Protein AF-A0A842Q459-F1 (afdb_monomer)

Mean predicted aligned error: 11.43 Å

pLDDT: mean 70.46, std 13.49, range [41.34, 84.25]

Sequence (85 aa):
MSEFAFFRFVSYNMLTKEEKEHKNEIIELTEQVLDAKGIECDSRIAKISEEQLKEILEEVRQRRKKKKSNSLESDQNIEEGIFVQ

Structure (mmCIF, N/CA/C/O backbone):
data_AF-A0A842Q459-F1
#
_entry.id   AF-A0A842Q459-F1
#
loop_
_atom_site.group_PDB
_atom_site.id
_atom_site.type_symbol
_atom_site.label_atom_id
_atom_site.label_alt_id
_atom_site.label_comp_id
_atom_site.label_asym_id
_atom_site.label_entity_id
_atom_site.label_seq_id
_atom_site.pdbx_PDB_ins_code
_atom_site.Cartn_x
_atom_site.Cartn_y
_atom_site.Cartn_z
_atom_site.occupancy
_atom_site.B_iso_or_equiv
_atom_site.auth_seq_id
_atom_site.auth_comp_id
_atom_site.auth_asym_id
_atom_site.auth_ato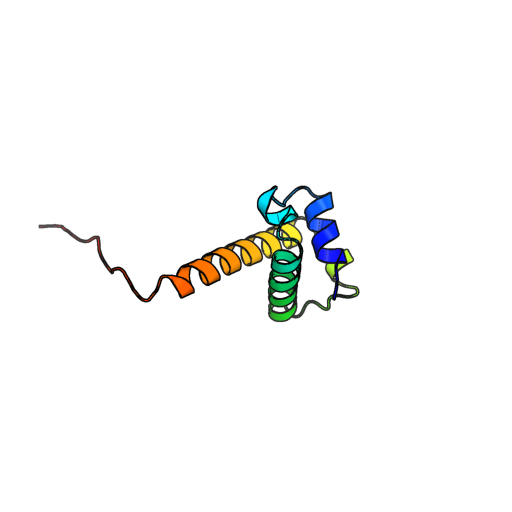m_id
_atom_site.pdbx_PDB_model_num
ATOM 1 N N . MET A 1 1 ? 8.948 -10.263 0.737 1.00 51.00 1 MET A N 1
ATOM 2 C CA . MET A 1 1 ? 8.130 -9.196 1.352 1.00 51.00 1 MET A CA 1
ATOM 3 C C . MET A 1 1 ? 8.654 -7.855 0.868 1.00 51.00 1 MET A C 1
ATOM 5 O O . MET A 1 1 ? 9.796 -7.525 1.167 1.00 51.00 1 MET A O 1
ATOM 9 N N . SER A 1 2 ? 7.876 -7.099 0.093 1.00 57.38 2 SER A N 1
ATOM 10 C CA . SER A 1 2 ? 8.337 -5.817 -0.462 1.00 57.38 2 SER A CA 1
ATOM 11 C C . SER A 1 2 ? 8.049 -4.656 0.493 1.00 57.38 2 SER A C 1
ATOM 13 O O . SER A 1 2 ? 7.063 -3.938 0.337 1.00 57.38 2 SER A O 1
ATOM 15 N N . GLU A 1 3 ? 8.969 -4.389 1.429 1.00 69.75 3 GLU A N 1
ATOM 16 C CA . GLU A 1 3 ? 9.024 -3.114 2.181 1.00 69.75 3 GLU A CA 1
ATOM 17 C C . GLU A 1 3 ? 9.046 -1.888 1.250 1.00 69.75 3 GLU A C 1
ATOM 19 O O . GLU A 1 3 ? 8.685 -0.776 1.636 1.00 69.75 3 GLU A O 1
ATOM 24 N N . PHE A 1 4 ? 9.426 -2.106 -0.007 1.00 74.88 4 PHE A N 1
ATOM 25 C CA . PHE A 1 4 ? 9.457 -1.120 -1.075 1.00 74.88 4 PHE A CA 1
ATOM 26 C C . PHE A 1 4 ? 8.115 -0.409 -1.301 1.00 74.88 4 PHE A C 1
ATOM 28 O O . PHE A 1 4 ? 8.093 0.799 -1.545 1.00 74.88 4 PHE A O 1
ATOM 35 N N . ALA A 1 5 ? 6.991 -1.126 -1.186 1.00 71.06 5 ALA A N 1
ATOM 36 C CA . ALA A 1 5 ? 5.667 -0.526 -1.348 1.00 71.06 5 ALA A CA 1
ATOM 37 C C . ALA A 1 5 ? 5.367 0.464 -0.212 1.00 71.06 5 ALA A C 1
ATOM 39 O O . ALA A 1 5 ? 4.944 1.595 -0.454 1.00 71.06 5 ALA A O 1
ATOM 40 N N . PHE A 1 6 ? 5.694 0.066 1.022 1.00 75.44 6 PHE A N 1
ATOM 41 C CA . PHE A 1 6 ? 5.565 0.913 2.202 1.00 75.44 6 PHE A CA 1
ATOM 42 C C . PHE A 1 6 ? 6.427 2.172 2.094 1.00 75.44 6 PHE A C 1
ATOM 44 O O . PHE A 1 6 ? 5.925 3.279 2.291 1.00 75.44 6 PHE A O 1
ATOM 51 N N . PHE A 1 7 ? 7.699 2.028 1.706 1.00 77.12 7 PHE A N 1
ATOM 52 C CA . PHE A 1 7 ? 8.589 3.174 1.507 1.00 77.12 7 PHE A CA 1
ATOM 53 C C . PHE A 1 7 ? 8.031 4.175 0.504 1.00 77.12 7 PHE A C 1
ATOM 55 O O . PHE A 1 7 ? 8.097 5.375 0.753 1.00 77.12 7 PHE A O 1
ATOM 62 N N . ARG A 1 8 ? 7.410 3.706 -0.582 1.00 77.94 8 ARG A N 1
ATOM 63 C CA . ARG A 1 8 ? 6.772 4.601 -1.543 1.00 77.94 8 ARG A CA 1
ATOM 64 C C . ARG A 1 8 ? 5.647 5.413 -0.917 1.00 77.94 8 ARG A C 1
ATOM 66 O O . ARG A 1 8 ? 5.652 6.633 -1.036 1.00 77.94 8 ARG A O 1
ATOM 73 N N . PHE A 1 9 ? 4.715 4.779 -0.214 1.00 78.62 9 PHE A N 1
ATOM 74 C CA . PHE A 1 9 ? 3.630 5.505 0.451 1.00 78.62 9 PHE A CA 1
ATOM 75 C C . PHE A 1 9 ? 4.147 6.541 1.460 1.00 78.62 9 PHE A C 1
ATOM 77 O O . PHE A 1 9 ? 3.570 7.624 1.594 1.00 78.62 9 PHE A O 1
ATOM 84 N N . VAL A 1 10 ? 5.258 6.229 2.139 1.00 80.31 10 VAL A N 1
ATOM 85 C CA . VAL A 1 10 ? 5.939 7.157 3.050 1.00 80.31 10 VAL A CA 1
ATOM 86 C C . VAL A 1 10 ? 6.573 8.317 2.281 1.00 80.31 10 VAL A C 1
ATOM 88 O O . VAL A 1 10 ? 6.378 9.463 2.682 1.00 80.31 10 VAL A O 1
ATOM 91 N N . SER A 1 11 ? 7.276 8.052 1.175 1.00 76.56 11 SER A N 1
ATOM 92 C CA . SER A 1 11 ? 7.900 9.073 0.319 1.00 76.56 11 SER A CA 1
ATOM 93 C C . SER A 1 11 ? 6.883 10.030 -0.300 1.00 76.56 11 SER A C 1
ATOM 95 O O .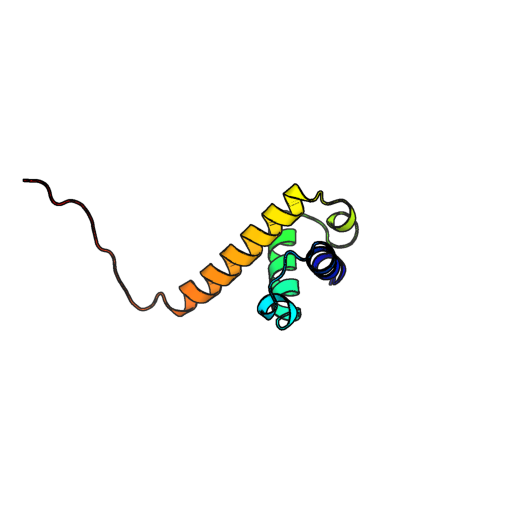 SER A 1 11 ? 7.153 11.222 -0.387 1.00 76.56 11 SER A O 1
ATOM 97 N N . TYR A 1 12 ? 5.699 9.536 -0.670 1.00 76.06 12 TYR A N 1
ATOM 98 C CA . TYR A 1 12 ? 4.590 10.371 -1.145 1.00 76.06 12 TYR A CA 1
ATOM 99 C C . TYR A 1 12 ? 3.788 11.028 -0.005 1.00 76.06 12 TYR A C 1
ATOM 101 O O . TYR A 1 12 ? 2.821 11.740 -0.261 1.00 76.06 12 TYR A O 1
ATOM 109 N N . ASN A 1 13 ? 4.171 10.791 1.256 1.00 74.94 13 ASN A N 1
ATOM 110 C CA . ASN A 1 13 ? 3.511 11.282 2.466 1.00 74.94 13 ASN A CA 1
ATOM 111 C C . ASN A 1 13 ? 1.986 11.044 2.491 1.00 74.94 13 ASN A C 1
ATOM 113 O O . ASN A 1 13 ? 1.231 11.842 3.043 1.00 74.94 13 ASN A O 1
ATOM 117 N N . MET A 1 14 ? 1.535 9.937 1.893 1.00 75.44 14 MET A N 1
ATOM 118 C CA . MET A 1 14 ? 0.111 9.595 1.795 1.00 75.44 14 MET A CA 1
ATOM 119 C C . MET A 1 14 ? -0.413 8.826 3.022 1.00 75.44 14 MET A C 1
ATOM 121 O O . MET A 1 14 ? -1.625 8.686 3.192 1.00 75.44 14 MET A O 1
ATOM 125 N N . LEU A 1 15 ? 0.498 8.346 3.876 1.00 78.31 15 LEU A N 1
ATOM 126 C CA . LEU A 1 15 ? 0.198 7.651 5.130 1.00 78.31 15 LEU A CA 1
ATOM 127 C C . LEU A 1 15 ? 0.021 8.636 6.289 1.00 78.31 15 LEU A C 1
ATOM 129 O O . LEU A 1 15 ? 0.848 9.534 6.487 1.00 78.31 15 LEU A O 1
ATOM 133 N N . THR A 1 16 ? -1.007 8.421 7.107 1.00 80.62 16 THR A N 1
ATOM 134 C CA . THR A 1 16 ? -1.184 9.131 8.380 1.00 80.62 16 THR A CA 1
ATOM 135 C C . THR A 1 16 ? -0.178 8.649 9.433 1.00 80.62 16 THR A C 1
ATOM 137 O O . THR A 1 16 ? 0.498 7.635 9.259 1.00 80.62 16 THR A O 1
ATOM 140 N N . LYS A 1 17 ? -0.045 9.382 10.550 1.00 79.69 17 LYS A N 1
ATOM 141 C CA . LYS A 1 17 ? 0.869 9.002 11.646 1.00 79.69 17 LYS A CA 1
ATOM 142 C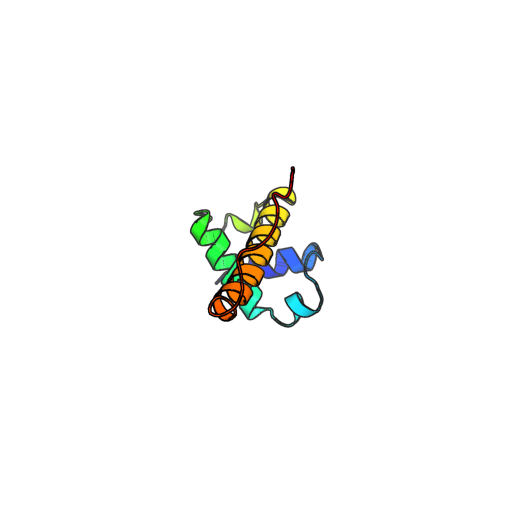 C . LYS A 1 17 ? 0.562 7.607 12.200 1.00 79.69 17 LYS A C 1
ATOM 144 O O . LYS A 1 17 ? 1.483 6.816 12.347 1.00 79.69 17 LYS A O 1
ATOM 149 N N . GLU A 1 18 ? -0.717 7.289 12.389 1.00 78.38 18 GLU A N 1
ATOM 150 C CA . GLU A 1 18 ? -1.151 5.955 12.821 1.00 78.38 18 GLU A CA 1
ATOM 151 C C . GLU A 1 18 ? -0.756 4.877 11.804 1.00 78.38 18 GLU A C 1
ATOM 153 O O . GLU A 1 18 ? -0.258 3.822 12.176 1.00 78.38 18 GLU A O 1
ATOM 158 N N . GLU A 1 19 ? -0.929 5.131 10.504 1.00 75.81 19 GLU A N 1
ATOM 159 C CA . GLU A 1 19 ? -0.538 4.175 9.459 1.00 75.81 19 GLU A CA 1
ATOM 160 C C . GLU A 1 19 ? 0.993 3.978 9.405 1.00 75.81 19 GLU A C 1
ATOM 162 O O . GLU A 1 19 ? 1.465 2.884 9.100 1.00 75.81 19 GLU A O 1
ATOM 167 N N . LYS A 1 20 ? 1.781 5.008 9.749 1.00 78.56 20 LYS A N 1
ATOM 168 C CA . LYS A 1 20 ? 3.246 4.900 9.876 1.00 78.56 20 LYS A CA 1
ATOM 169 C C . LYS A 1 20 ? 3.670 4.096 11.110 1.00 78.56 20 LYS A C 1
ATOM 171 O O . LYS A 1 20 ? 4.644 3.353 11.018 1.00 78.56 20 LYS A O 1
ATOM 176 N N . GLU A 1 21 ? 2.958 4.221 12.230 1.00 82.81 21 GLU A N 1
ATOM 177 C CA . GLU A 1 21 ? 3.196 3.403 13.431 1.00 82.81 21 GLU A CA 1
ATOM 178 C C . GLU A 1 21 ? 2.811 1.936 13.202 1.00 82.81 21 GLU A C 1
ATOM 180 O O . GLU A 1 21 ? 3.551 1.027 13.577 1.00 82.81 21 GLU A O 1
ATOM 185 N N . HIS A 1 22 ? 1.716 1.683 12.483 1.00 82.06 22 HIS A N 1
ATOM 186 C CA . HIS A 1 22 ? 1.274 0.341 12.103 1.00 82.06 22 HIS A CA 1
ATOM 187 C C . HIS A 1 22 ? 1.925 -0.159 10.800 1.00 82.06 22 HIS A C 1
ATOM 189 O O . HIS A 1 22 ? 1.254 -0.732 9.940 1.00 82.06 22 HIS A O 1
ATOM 195 N N . LYS A 1 23 ? 3.250 0.014 10.658 1.00 83.50 23 LYS A N 1
ATOM 196 C CA . LYS A 1 23 ? 4.018 -0.372 9.455 1.00 83.50 23 LYS A CA 1
ATOM 197 C C . LYS A 1 23 ? 3.709 -1.797 8.981 1.00 83.50 23 LYS A C 1
ATOM 199 O O . LYS A 1 23 ? 3.446 -1.996 7.798 1.00 83.50 23 LYS A O 1
ATOM 204 N N . ASN A 1 24 ? 3.730 -2.774 9.888 1.00 82.50 24 ASN A N 1
ATOM 205 C CA . ASN A 1 24 ? 3.513 -4.181 9.534 1.00 82.50 24 ASN A CA 1
ATOM 206 C C . ASN A 1 24 ? 2.104 -4.425 8.977 1.00 82.50 24 ASN A C 1
ATOM 208 O O . ASN A 1 24 ? 1.970 -5.063 7.939 1.00 82.50 24 ASN A O 1
ATOM 212 N N . GLU A 1 25 ? 1.075 -3.833 9.593 1.00 82.94 25 GLU A N 1
ATOM 213 C CA . GLU A 1 25 ? -0.313 -3.950 9.125 1.00 82.94 25 GLU A CA 1
ATOM 214 C C . GLU A 1 25 ? -0.473 -3.366 7.716 1.00 82.94 25 GLU A C 1
ATOM 216 O O . GLU A 1 25 ? -1.119 -3.967 6.859 1.00 82.94 25 GLU A O 1
ATOM 221 N N . ILE A 1 26 ? 0.154 -2.217 7.444 1.00 82.44 26 ILE A N 1
ATOM 222 C CA . ILE A 1 26 ? 0.125 -1.609 6.111 1.00 82.44 26 ILE A CA 1
ATOM 223 C C . ILE A 1 26 ? 0.847 -2.485 5.088 1.00 82.44 26 ILE A C 1
ATOM 225 O O . ILE A 1 26 ? 0.341 -2.633 3.976 1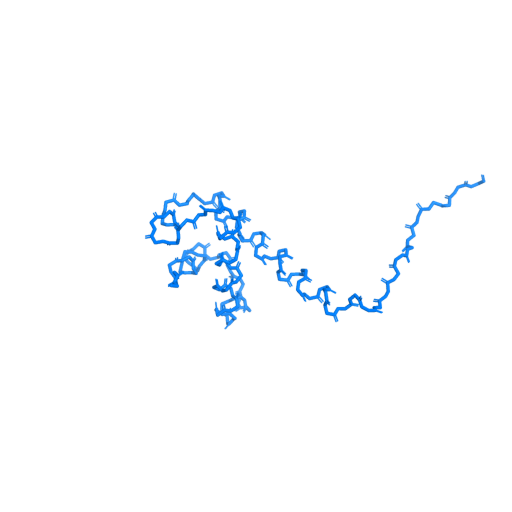.00 82.44 26 ILE A O 1
ATOM 229 N N . ILE A 1 27 ? 1.991 -3.078 5.437 1.00 82.31 27 ILE A N 1
ATOM 230 C CA . ILE A 1 27 ? 2.718 -3.987 4.540 1.00 82.31 27 ILE A CA 1
ATOM 231 C C . ILE A 1 27 ? 1.845 -5.195 4.189 1.00 82.31 27 ILE A C 1
ATOM 233 O O . ILE A 1 27 ? 1.666 -5.473 3.006 1.00 82.31 27 ILE A O 1
ATOM 237 N N . GLU A 1 28 ? 1.238 -5.850 5.180 1.00 84.25 28 GLU A N 1
ATOM 238 C CA . GLU A 1 28 ? 0.366 -7.010 4.958 1.00 84.25 28 GLU A CA 1
ATOM 239 C C . GLU A 1 28 ? -0.872 -6.666 4.122 1.00 84.25 28 GLU A C 1
ATOM 241 O O . GLU A 1 28 ? -1.241 -7.406 3.210 1.00 84.25 28 GLU A O 1
ATOM 246 N N . LEU A 1 29 ? -1.534 -5.539 4.409 1.00 82.94 29 LEU A N 1
ATOM 247 C CA . LEU A 1 29 ? -2.707 -5.108 3.645 1.00 82.94 29 LEU A CA 1
ATOM 248 C C . LEU A 1 29 ? -2.340 -4.753 2.206 1.00 82.94 29 LEU A C 1
ATOM 250 O O . LEU A 1 29 ? -3.081 -5.086 1.282 1.00 82.94 29 LEU A O 1
ATOM 254 N N . THR A 1 30 ? -1.201 -4.091 2.016 1.00 79.88 30 THR A N 1
ATOM 255 C CA . THR A 1 30 ? -0.699 -3.744 0.687 1.00 79.88 30 THR A CA 1
ATOM 256 C C . THR A 1 30 ? -0.355 -5.004 -0.096 1.00 79.88 30 THR A C 1
ATOM 258 O O . THR A 1 30 ? -0.737 -5.105 -1.255 1.00 79.88 30 THR A O 1
ATOM 261 N N . GLU A 1 31 ? 0.303 -5.983 0.525 1.00 81.00 31 GLU A N 1
ATOM 262 C CA . GLU A 1 31 ? 0.626 -7.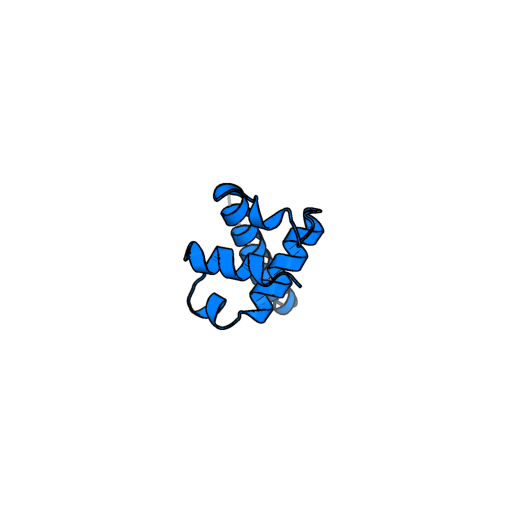263 -0.110 1.00 81.00 31 GLU A CA 1
ATOM 263 C C . GLU A 1 31 ? -0.643 -7.981 -0.575 1.00 81.00 31 GLU A C 1
ATOM 265 O O . GLU A 1 31 ? -0.738 -8.352 -1.739 1.00 81.00 31 GLU A O 1
ATOM 270 N N . GLN A 1 32 ? -1.673 -8.052 0.272 1.00 81.94 32 GLN A N 1
ATOM 271 C CA . GLN A 1 32 ? -2.966 -8.620 -0.119 1.00 81.94 32 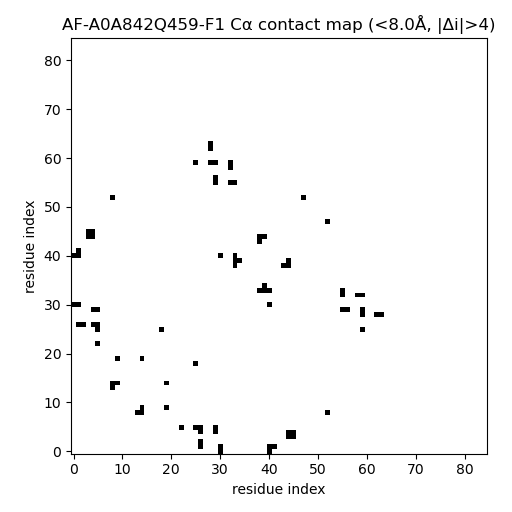GLN A CA 1
ATOM 272 C C . GLN A 1 32 ? -3.621 -7.860 -1.278 1.00 81.94 32 GLN A C 1
ATOM 274 O O . GLN A 1 32 ? -4.366 -8.444 -2.066 1.00 81.94 32 GLN A O 1
ATOM 279 N N . VAL A 1 33 ? -3.478 -6.532 -1.336 1.00 82.44 33 VAL A N 1
ATOM 280 C CA . VAL A 1 33 ? -4.053 -5.720 -2.424 1.00 82.44 33 VAL A CA 1
ATOM 281 C C . VAL A 1 33 ? -3.305 -5.981 -3.727 1.00 82.44 33 VAL A C 1
ATOM 283 O O . VAL A 1 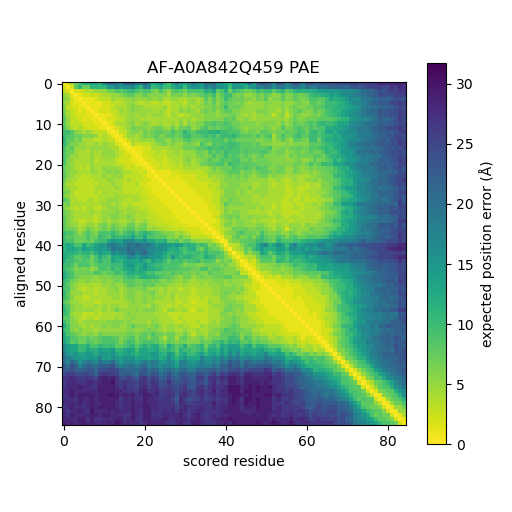33 ? -3.927 -6.181 -4.767 1.00 82.44 33 VAL A O 1
ATOM 286 N N . LEU A 1 34 ? -1.978 -6.036 -3.667 1.00 79.06 34 LEU A N 1
ATOM 287 C CA . LEU A 1 34 ? -1.131 -6.322 -4.820 1.00 79.06 34 LEU A CA 1
ATOM 288 C C . LEU A 1 34 ? -1.348 -7.735 -5.350 1.00 79.06 34 LEU A C 1
ATOM 290 O O . LEU A 1 34 ? -1.478 -7.902 -6.560 1.00 79.06 34 LEU A O 1
ATOM 294 N N . ASP A 1 35 ? -1.452 -8.715 -4.455 1.00 80.75 35 ASP A N 1
ATOM 295 C CA . ASP A 1 35 ? -1.751 -10.105 -4.788 1.00 80.75 35 ASP A CA 1
ATOM 296 C C . ASP A 1 35 ? -3.122 -10.225 -5.466 1.00 80.75 35 ASP A C 1
ATOM 298 O O . ASP A 1 35 ? -3.226 -10.754 -6.571 1.00 80.75 35 ASP A O 1
ATOM 302 N N . ALA A 1 36 ? -4.155 -9.588 -4.898 1.00 82.81 36 ALA A N 1
ATOM 303 C CA . ALA A 1 36 ? -5.490 -9.547 -5.498 1.00 82.81 36 ALA A CA 1
ATOM 304 C C . ALA A 1 36 ? -5.518 -8.863 -6.878 1.00 82.81 36 ALA A C 1
ATOM 306 O O . ALA A 1 36 ? -6.329 -9.229 -7.728 1.00 82.81 36 ALA A O 1
ATOM 307 N N . LYS A 1 37 ? -4.632 -7.887 -7.120 1.00 77.19 37 LYS A N 1
ATOM 308 C CA . LYS A 1 37 ? -4.453 -7.251 -8.435 1.00 77.19 37 LYS A CA 1
ATOM 309 C C . LYS A 1 37 ? -3.535 -8.035 -9.382 1.00 77.19 37 LYS A C 1
ATOM 311 O O . LYS A 1 37 ? -3.393 -7.636 -10.537 1.00 77.19 37 LYS A O 1
ATOM 316 N N . GLY A 1 38 ? -2.891 -9.113 -8.930 1.00 75.62 38 GLY A N 1
ATOM 317 C CA . GLY A 1 38 ? -1.908 -9.867 -9.715 1.00 75.62 38 GLY A CA 1
ATOM 318 C C . GLY A 1 38 ? -0.622 -9.080 -10.009 1.00 75.62 38 GLY A C 1
ATOM 319 O O . GLY A 1 38 ? 0.018 -9.276 -11.048 1.00 75.62 38 GLY A O 1
ATOM 320 N N . ILE A 1 39 ? -0.253 -8.140 -9.134 1.00 74.12 39 ILE A N 1
ATOM 321 C CA . ILE A 1 39 ? 0.944 -7.307 -9.272 1.00 74.12 39 ILE A CA 1
ATOM 322 C C . ILE A 1 39 ? 2.090 -7.940 -8.480 1.00 74.12 39 ILE A C 1
ATOM 324 O O . ILE A 1 39 ? 2.120 -7.893 -7.256 1.00 74.12 39 ILE 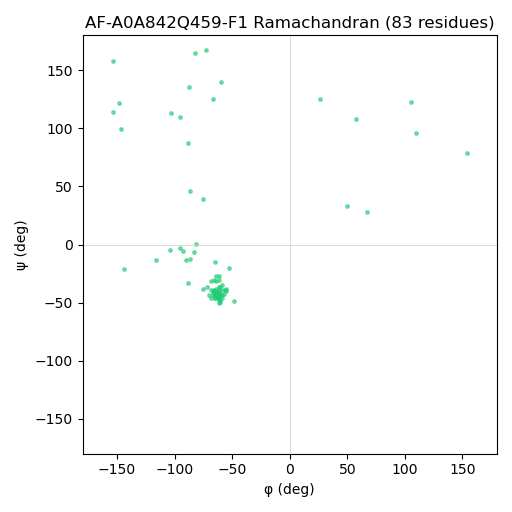A O 1
ATOM 328 N N . GLU A 1 40 ? 3.080 -8.476 -9.193 1.00 68.75 40 GLU A N 1
ATOM 329 C CA . GLU A 1 40 ? 4.272 -9.071 -8.582 1.00 68.75 40 GLU A CA 1
ATOM 330 C C . GLU A 1 40 ? 5.150 -8.023 -7.864 1.00 68.75 40 GLU A C 1
ATOM 332 O O . GLU A 1 40 ? 5.588 -7.019 -8.448 1.00 68.75 40 GLU A O 1
ATOM 337 N N . CYS A 1 41 ? 5.419 -8.292 -6.583 1.00 64.88 41 CYS A N 1
ATOM 338 C CA . CYS A 1 41 ? 6.013 -7.379 -5.604 1.00 64.88 41 CYS A CA 1
ATOM 339 C C . CYS A 1 41 ? 7.434 -6.876 -5.920 1.00 64.88 41 CYS A C 1
ATOM 341 O O . CYS A 1 41 ? 7.782 -5.779 -5.480 1.00 64.88 41 CYS A O 1
ATOM 343 N N . ASP A 1 42 ? 8.256 -7.621 -6.662 1.00 58.59 42 ASP A N 1
ATOM 344 C CA . ASP A 1 42 ? 9.698 -7.334 -6.780 1.00 58.59 42 ASP A CA 1
ATOM 345 C C . ASP A 1 42 ? 10.090 -6.395 -7.934 1.00 58.59 42 ASP A C 1
ATOM 347 O O . ASP A 1 42 ? 11.208 -5.889 -7.977 1.00 58.59 42 ASP A O 1
ATOM 351 N N . SER A 1 43 ? 9.206 -6.112 -8.897 1.00 58.59 43 SER A N 1
ATOM 352 C CA . SER A 1 43 ? 9.577 -5.262 -10.052 1.00 58.59 43 SER A CA 1
ATOM 353 C C . SER A 1 43 ? 8.477 -4.348 -10.570 1.00 58.59 43 SER A C 1
ATOM 355 O O . SER A 1 43 ? 8.772 -3.341 -11.221 1.00 58.59 43 SER A O 1
ATOM 357 N N . ARG A 1 44 ? 7.208 -4.654 -10.285 1.00 64.56 44 ARG A N 1
ATOM 358 C CA . ARG A 1 44 ? 6.090 -3.847 -10.785 1.00 64.56 44 ARG A CA 1
ATOM 359 C C . ARG A 1 44 ? 5.752 -2.700 -9.844 1.00 64.56 44 ARG A C 1
ATOM 361 O O . ARG A 1 44 ? 5.462 -1.618 -10.338 1.00 64.56 44 ARG A O 1
ATOM 368 N N . ILE A 1 45 ? 5.920 -2.876 -8.528 1.00 66.44 45 ILE A N 1
ATOM 369 C CA . ILE A 1 45 ? 5.625 -1.829 -7.535 1.00 66.44 45 ILE A CA 1
ATOM 370 C C . ILE A 1 45 ? 6.434 -0.545 -7.754 1.00 66.44 45 ILE A C 1
ATOM 372 O O . ILE A 1 45 ? 5.909 0.561 -7.644 1.00 66.44 45 ILE A O 1
ATOM 376 N N . ALA A 1 46 ? 7.708 -0.681 -8.132 1.00 66.12 46 ALA A N 1
ATOM 377 C CA . ALA A 1 46 ? 8.580 0.456 -8.404 1.00 66.12 46 ALA A CA 1
ATOM 378 C C . ALA A 1 46 ? 8.097 1.282 -9.612 1.00 66.12 46 ALA A C 1
ATOM 380 O O . ALA A 1 46 ? 8.339 2.489 -9.664 1.00 66.12 46 ALA A O 1
ATOM 381 N N . LYS A 1 47 ? 7.382 0.641 -10.547 1.00 72.44 47 LYS A N 1
ATOM 382 C CA . LYS A 1 47 ? 6.855 1.228 -11.787 1.00 72.44 47 LYS A CA 1
ATOM 383 C C . LYS A 1 47 ? 5.405 1.708 -11.684 1.00 72.44 47 LYS A C 1
ATOM 385 O O . LYS A 1 47 ? 4.899 2.258 -12.654 1.00 72.44 47 LYS A O 1
ATOM 390 N N . ILE A 1 48 ? 4.740 1.516 -10.544 1.00 77.19 48 ILE A N 1
ATOM 391 C CA . ILE A 1 48 ? 3.367 1.990 -10.322 1.00 77.19 48 ILE A CA 1
ATOM 392 C C . ILE A 1 48 ? 3.333 3.519 -10.472 1.00 77.19 48 ILE A C 1
ATOM 394 O O . ILE A 1 48 ? 4.256 4.203 -10.041 1.00 77.19 48 ILE A O 1
ATOM 398 N N . SER A 1 49 ? 2.307 4.095 -11.086 1.00 81.25 49 SER A N 1
ATOM 399 C CA . SER A 1 49 ? 2.160 5.562 -11.159 1.00 81.25 49 SER A CA 1
ATOM 400 C C . SER A 1 49 ? 1.536 6.124 -9.878 1.00 81.25 49 SER A C 1
ATOM 402 O O . SER A 1 49 ? 0.971 5.376 -9.084 1.00 81.25 49 SER A O 1
ATOM 404 N N . GLU A 1 50 ? 1.608 7.436 -9.649 1.00 80.00 50 GLU A N 1
ATOM 405 C CA . GLU A 1 50 ? 0.988 8.065 -8.466 1.00 80.00 50 GLU A CA 1
ATOM 406 C C . GLU A 1 50 ? -0.517 7.754 -8.356 1.00 80.00 50 GLU A C 1
ATOM 408 O O . GLU A 1 50 ? -1.015 7.460 -7.271 1.00 80.00 50 GLU A O 1
ATOM 413 N N . GLU A 1 51 ? -1.229 7.749 -9.484 1.00 81.50 51 GLU A N 1
ATOM 414 C CA . GLU A 1 51 ? -2.664 7.444 -9.554 1.00 81.50 51 GLU A CA 1
ATOM 415 C C . GLU A 1 51 ? -2.974 6.026 -9.065 1.00 81.50 51 GLU A C 1
ATOM 417 O O . GLU A 1 51 ? -3.833 5.823 -8.210 1.00 81.50 51 GLU A O 1
ATOM 422 N N . GLN A 1 52 ? -2.205 5.042 -9.531 1.00 78.88 52 GLN A N 1
ATOM 423 C CA . GLN A 1 52 ? -2.345 3.662 -9.077 1.00 78.88 52 GLN A CA 1
ATOM 424 C C . GLN A 1 52 ? -1.919 3.488 -7.617 1.00 78.88 52 GLN A C 1
ATOM 426 O O . GLN A 1 52 ? -2.485 2.667 -6.899 1.00 78.88 52 GLN A O 1
ATOM 431 N N . LEU A 1 53 ? -0.947 4.277 -7.152 1.00 79.06 53 LEU A N 1
ATOM 432 C CA . LEU A 1 53 ? -0.542 4.282 -5.751 1.00 79.06 53 LEU A CA 1
ATOM 433 C C . LEU A 1 53 ? -1.685 4.781 -4.852 1.00 79.06 53 LEU A C 1
ATOM 435 O O . LEU A 1 53 ? -1.928 4.176 -3.810 1.00 79.06 53 LEU A O 1
ATOM 439 N N . LYS A 1 54 ? -2.419 5.823 -5.276 1.00 83.00 54 LYS A N 1
ATOM 440 C CA . LYS A 1 54 ? -3.642 6.289 -4.597 1.00 83.00 54 LYS A CA 1
ATOM 441 C C . LYS A 1 54 ? -4.728 5.221 -4.583 1.00 83.00 54 LYS A C 1
ATOM 443 O O . LYS A 1 54 ? -5.313 4.993 -3.530 1.00 83.00 54 LYS A O 1
ATOM 448 N N . GLU A 1 55 ? -4.962 4.551 -5.708 1.00 84.25 55 GLU A N 1
ATOM 449 C CA . GLU A 1 55 ? -5.965 3.484 -5.809 1.00 84.25 55 GLU A CA 1
ATOM 450 C C . GLU A 1 55 ? -5.653 2.321 -4.852 1.00 84.25 55 GLU A C 1
ATOM 452 O O . GLU A 1 55 ? -6.529 1.839 -4.139 1.00 84.25 55 GLU A O 1
ATOM 457 N N . ILE A 1 56 ? -4.383 1.909 -4.765 1.00 81.94 56 ILE A N 1
ATOM 458 C CA . ILE A 1 56 ? -3.942 0.872 -3.820 1.00 81.94 56 ILE A CA 1
ATOM 459 C C . ILE A 1 56 ? -4.140 1.332 -2.373 1.00 81.94 56 ILE A C 1
ATOM 461 O O . ILE A 1 56 ? -4.618 0.563 -1.545 1.00 81.94 56 ILE A O 1
ATOM 465 N N . LEU A 1 57 ? -3.802 2.581 -2.054 1.00 81.44 57 LEU A N 1
ATOM 466 C CA . LEU A 1 57 ? -3.986 3.138 -0.711 1.00 81.44 57 LEU A CA 1
ATOM 467 C C . LEU A 1 57 ? -5.460 3.216 -0.310 1.00 81.44 57 LEU A C 1
ATOM 469 O O . LEU A 1 57 ? -5.805 2.953 0.843 1.00 81.44 57 LEU A O 1
ATOM 473 N N . GLU A 1 58 ? -6.330 3.566 -1.253 1.00 84.06 58 GLU A N 1
ATOM 474 C CA . GLU A 1 58 ? -7.770 3.563 -1.036 1.00 84.06 58 GLU A CA 1
ATOM 475 C C . GLU A 1 58 ? -8.274 2.147 -0.747 1.00 84.06 58 GLU A C 1
ATOM 477 O O . GLU A 1 58 ? -8.980 1.952 0.241 1.00 84.06 58 GLU A O 1
ATOM 482 N N . GLU A 1 59 ? -7.843 1.142 -1.511 1.00 83.31 59 GLU A N 1
ATOM 483 C CA . GLU A 1 59 ? -8.183 -0.255 -1.227 1.00 83.31 59 GLU A CA 1
ATOM 484 C C . GLU A 1 59 ? -7.628 -0.748 0.113 1.00 83.31 59 GLU A C 1
ATOM 486 O O . GLU A 1 59 ? -8.338 -1.430 0.854 1.00 83.31 59 GLU A O 1
ATOM 491 N N . VAL A 1 60 ? -6.399 -0.371 0.479 1.00 81.38 60 VAL A N 1
ATOM 492 C CA . VAL A 1 60 ? -5.821 -0.673 1.799 1.00 81.38 60 VAL A CA 1
ATOM 493 C C . VAL A 1 60 ? -6.691 -0.073 2.906 1.00 81.38 60 VAL A C 1
ATOM 495 O O . VAL A 1 60 ? -7.020 -0.762 3.874 1.00 81.38 60 VAL A O 1
ATOM 498 N N . ARG A 1 61 ? -7.153 1.175 2.748 1.00 80.12 61 ARG A N 1
ATOM 499 C CA . ARG A 1 61 ? -8.070 1.829 3.697 1.00 80.12 61 ARG A CA 1
ATOM 500 C C . ARG A 1 61 ? -9.440 1.168 3.738 1.00 80.12 61 ARG A C 1
ATOM 502 O O . ARG A 1 61 ? -9.993 0.997 4.826 1.00 80.12 61 ARG A O 1
ATOM 509 N N . GLN A 1 62 ? -9.985 0.772 2.591 1.00 82.00 62 GLN A N 1
ATOM 510 C CA . GLN A 1 62 ? -11.244 0.035 2.525 1.00 82.00 62 GLN A CA 1
ATOM 511 C C . GLN A 1 62 ? -11.128 -1.324 3.215 1.00 82.00 62 GLN A C 1
ATOM 513 O O . GLN A 1 62 ? -11.996 -1.669 4.014 1.00 82.00 62 GLN A O 1
ATOM 518 N N . ARG A 1 63 ? -10.041 -2.071 2.992 1.00 80.25 63 ARG A N 1
ATOM 519 C CA . ARG A 1 63 ? -9.791 -3.342 3.684 1.00 80.25 63 ARG A CA 1
ATOM 520 C C . ARG A 1 63 ? -9.572 -3.151 5.173 1.00 80.25 63 ARG A C 1
ATOM 522 O O . ARG A 1 63 ? -10.116 -3.927 5.949 1.00 80.25 63 ARG A O 1
ATOM 529 N N . ARG A 1 64 ? -8.876 -2.093 5.592 1.00 73.75 64 ARG A N 1
ATOM 530 C CA . ARG A 1 64 ? -8.726 -1.741 7.011 1.00 73.75 64 ARG A CA 1
ATOM 531 C C . ARG A 1 64 ? -10.080 -1.443 7.665 1.00 73.75 64 ARG A C 1
ATOM 533 O O . ARG A 1 64 ? -10.349 -1.941 8.756 1.00 73.75 64 ARG A O 1
ATOM 540 N N . LYS A 1 65 ? -10.966 -0.704 6.982 1.00 72.44 65 LYS A N 1
ATOM 541 C CA . LYS A 1 65 ? -12.350 -0.463 7.433 1.00 72.44 65 LYS A CA 1
ATOM 542 C C . LYS A 1 65 ? -13.183 -1.744 7.465 1.00 72.44 65 LYS A C 1
ATOM 544 O O . LYS A 1 65 ? -13.825 -2.002 8.476 1.00 72.44 65 LYS A O 1
ATOM 549 N N . LYS A 1 66 ? -13.130 -2.573 6.418 1.00 66.81 66 LYS A N 1
ATOM 550 C CA . LYS A 1 66 ? -13.829 -3.868 6.364 1.00 66.81 66 LYS A CA 1
ATOM 551 C C . LYS A 1 66 ? -13.359 -4.827 7.451 1.00 66.81 66 LYS A C 1
ATOM 553 O O . LYS A 1 66 ? -14.183 -5.476 8.071 1.00 66.81 66 LYS A O 1
ATOM 558 N N . LYS A 1 67 ? -12.059 -4.876 7.751 1.00 63.81 67 LYS A N 1
ATOM 559 C CA . LYS A 1 67 ? -11.516 -5.704 8.840 1.00 63.81 67 LYS A CA 1
ATOM 560 C C . LYS A 1 67 ? -12.031 -5.247 10.213 1.00 63.81 67 LYS A C 1
ATOM 562 O O . LYS A 1 67 ? -12.234 -6.075 11.091 1.00 63.81 67 LYS A O 1
ATOM 567 N N . LYS A 1 68 ? -12.297 -3.944 10.377 1.00 59.28 68 LYS A N 1
ATOM 568 C CA . LYS A 1 68 ? -12.945 -3.367 11.568 1.00 59.28 68 LYS A CA 1
ATOM 569 C C . LYS A 1 68 ? -14.461 -3.639 11.603 1.00 59.28 68 LYS A C 1
ATOM 571 O O . LYS A 1 68 ? -14.976 -3.944 12.669 1.00 59.28 68 LYS A O 1
ATOM 576 N N . SER A 1 69 ? -15.139 -3.595 10.450 1.00 50.84 69 SER A N 1
ATOM 577 C CA . SER A 1 69 ? -16.569 -3.933 10.266 1.00 50.84 69 SER A CA 1
ATOM 578 C C . SER A 1 69 ? -16.861 -5.407 10.537 1.00 50.84 69 SER A C 1
ATOM 580 O O . SER A 1 69 ? -17.739 -5.722 11.326 1.00 50.84 69 SER A O 1
ATOM 582 N N . ASN A 1 70 ? -16.048 -6.320 10.002 1.00 48.62 70 ASN A N 1
ATOM 583 C CA . ASN A 1 70 ? -16.200 -7.762 10.218 1.00 48.62 70 ASN A CA 1
ATOM 584 C C . ASN A 1 70 ? -15.988 -8.193 11.679 1.00 48.62 70 ASN A C 1
ATOM 586 O O . ASN A 1 70 ? -16.332 -9.316 12.029 1.00 48.62 70 ASN A O 1
ATOM 590 N N . SER A 1 71 ? -15.409 -7.337 12.528 1.00 43.56 71 SER A N 1
ATOM 591 C CA . SER A 1 71 ? -15.321 -7.579 13.974 1.00 43.56 71 SER A CA 1
ATOM 592 C C . SER A 1 71 ? -16.494 -6.971 14.759 1.00 43.56 71 SER A C 1
ATOM 594 O O . SER A 1 71 ? -16.573 -7.181 15.966 1.00 43.56 71 SER A O 1
ATOM 596 N N . LEU A 1 72 ? -17.370 -6.209 14.094 1.00 46.19 72 LEU A N 1
ATOM 597 C CA . LEU A 1 72 ? -18.562 -5.552 14.645 1.00 46.19 72 LEU A CA 1
ATOM 598 C C . LEU A 1 72 ? -19.874 -6.081 14.028 1.00 46.19 72 LEU A C 1
ATOM 600 O O . LEU A 1 72 ? -20.931 -5.876 14.608 1.00 46.19 72 LEU A O 1
ATOM 604 N N . GLU A 1 73 ? -19.827 -6.835 12.926 1.00 45.06 73 GLU A N 1
ATOM 605 C CA . GLU A 1 73 ? -20.984 -7.483 12.275 1.00 45.06 73 GLU A CA 1
ATOM 606 C C . GLU A 1 73 ? -21.506 -8.737 13.012 1.00 45.06 73 GLU A C 1
ATOM 608 O O . GLU A 1 73 ? -21.923 -9.718 12.400 1.00 45.06 73 GLU A O 1
ATOM 613 N N . SER A 1 74 ? -21.533 -8.686 14.344 1.00 44.12 74 SER A N 1
ATOM 614 C CA . SER A 1 74 ? -22.526 -9.434 15.126 1.00 44.12 74 SER A CA 1
ATOM 615 C C . SER A 1 74 ? -23.629 -8.527 15.671 1.00 44.12 74 SER A C 1
ATOM 617 O O . SER A 1 74 ? -24.587 -9.044 16.230 1.00 44.12 74 SER A O 1
ATOM 619 N N . ASP A 1 75 ? -23.548 -7.204 15.493 1.00 47.16 75 ASP A N 1
ATOM 620 C CA . ASP A 1 75 ? -24.558 -6.301 16.032 1.00 47.16 75 ASP A CA 1
ATOM 621 C C . ASP A 1 75 ? -24.755 -5.057 15.149 1.00 47.16 75 ASP A C 1
ATOM 623 O O . ASP A 1 75 ? -23.844 -4.250 14.978 1.00 47.16 75 ASP A O 1
ATOM 627 N N . GLN A 1 76 ? -26.009 -4.901 14.697 1.00 43.22 76 GLN A N 1
ATOM 628 C CA . GLN A 1 76 ? -26.715 -3.670 14.287 1.00 43.22 76 GLN A CA 1
ATOM 629 C C . GLN A 1 76 ? -27.025 -3.465 12.785 1.00 43.22 76 GLN A C 1
ATOM 631 O O . GLN A 1 76 ? -26.237 -2.905 12.031 1.00 43.22 76 GLN A O 1
ATOM 636 N N . ASN A 1 77 ? -28.270 -3.857 12.445 1.00 41.34 77 ASN A N 1
ATOM 637 C CA . ASN A 1 77 ? -29.333 -3.017 11.848 1.00 41.34 77 ASN A CA 1
ATOM 638 C C . ASN A 1 77 ? -29.011 -2.320 10.511 1.00 41.34 77 ASN A C 1
ATOM 640 O O . ASN A 1 77 ? -28.204 -1.402 10.452 1.00 41.34 77 ASN A O 1
ATOM 644 N N . ILE A 1 78 ? -29.574 -2.724 9.362 1.00 51.44 78 ILE A N 1
ATOM 645 C CA . ILE A 1 78 ? -30.977 -2.520 8.924 1.00 51.44 78 ILE A CA 1
ATOM 646 C C . ILE A 1 78 ? -31.629 -1.278 9.550 1.00 51.44 78 ILE A C 1
ATOM 648 O O . ILE A 1 78 ? -31.730 -1.187 10.764 1.00 51.44 78 ILE A O 1
ATOM 652 N N . GLU A 1 79 ? -32.144 -0.420 8.663 1.00 49.12 79 GLU A N 1
ATOM 653 C CA . GLU A 1 79 ? -33.034 0.737 8.867 1.00 49.12 79 GLU A CA 1
ATOM 654 C C . GLU A 1 79 ? -32.294 2.089 8.733 1.00 49.12 79 GLU A C 1
ATOM 656 O O . GLU A 1 79 ? -31.263 2.318 9.348 1.00 49.12 79 GLU A O 1
ATOM 661 N N . GLU A 1 80 ? -32.678 3.019 7.852 1.00 47.12 80 GLU A N 1
ATOM 662 C CA . GLU A 1 80 ? -34.023 3.364 7.382 1.00 47.12 80 GLU A CA 1
ATOM 663 C C . GLU A 1 80 ? -34.050 3.976 5.973 1.00 47.12 80 GLU A C 1
ATOM 665 O O . GLU A 1 80 ? -33.106 4.638 5.539 1.00 47.12 80 GLU A O 1
ATOM 670 N N . GLY A 1 81 ? -35.220 3.869 5.331 1.00 42.09 81 GLY A N 1
ATOM 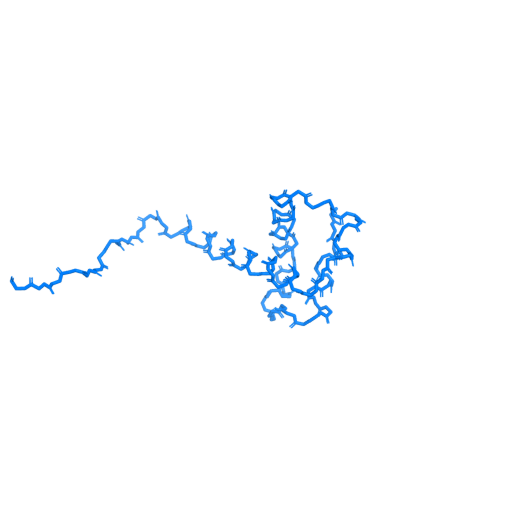671 C CA . GLY A 1 81 ? -35.750 5.018 4.601 1.00 42.09 81 GLY A CA 1
ATOM 672 C C . GLY A 1 81 ? -36.690 4.712 3.443 1.00 42.09 81 GLY A C 1
ATOM 673 O O . GLY A 1 81 ? -36.257 4.880 2.312 1.00 42.09 81 GLY A O 1
ATOM 674 N N . ILE A 1 82 ? -37.971 4.398 3.704 1.00 47.94 82 ILE A N 1
ATOM 675 C CA . ILE A 1 82 ? -39.098 4.941 2.912 1.00 47.94 82 ILE A CA 1
ATOM 676 C C . ILE A 1 82 ? -40.318 5.143 3.831 1.00 47.94 82 ILE A C 1
ATOM 678 O O . ILE A 1 82 ? -41.077 4.218 4.101 1.00 47.94 82 ILE A O 1
ATOM 682 N N . PHE A 1 83 ? -40.522 6.389 4.259 1.00 54.53 83 PHE A N 1
ATOM 683 C CA . PHE A 1 83 ? -41.825 6.925 4.652 1.00 54.53 83 PHE A CA 1
ATOM 684 C C . PHE A 1 83 ? -42.321 7.798 3.499 1.00 54.53 83 PHE A C 1
ATOM 686 O O . PHE A 1 83 ? -41.716 8.842 3.272 1.00 54.53 83 PHE A O 1
ATOM 693 N N . VAL A 1 84 ? -43.397 7.414 2.797 1.00 52.31 84 VAL A N 1
ATOM 694 C CA . VAL A 1 84 ? -44.315 8.381 2.161 1.00 52.31 84 VAL A CA 1
ATOM 695 C C . VAL A 1 84 ? -45.728 7.783 2.022 1.00 52.31 84 VAL A C 1
ATOM 697 O O . VAL A 1 84 ? -45.916 6.831 1.272 1.00 52.31 84 VAL A O 1
ATOM 700 N N . GLN A 1 85 ? -46.649 8.407 2.770 1.00 50.09 85 GLN A N 1
ATOM 701 C CA . GLN A 1 85 ? -48.112 8.590 2.636 1.00 50.09 85 GLN A CA 1
ATOM 702 C C . GLN A 1 85 ? -49.031 7.417 2.254 1.00 50.09 85 GLN A C 1
ATOM 704 O O . GLN A 1 85 ? -49.073 7.030 1.067 1.00 50.09 85 GLN A O 1
#

Solvent-accessible surface area (backbone atoms only — not comparable to full-atom values): 5302 Å² total; per-residue (Å²): 133,58,64,64,58,52,51,48,40,54,75,70,61,75,56,52,72,67,51,61,74,40,45,68,62,49,45,55,42,45,49,55,51,31,55,76,70,72,49,57,65,90,68,48,59,85,68,55,49,73,68,56,50,51,53,52,51,51,50,36,51,50,50,55,50,48,61,54,43,72,74,44,75,88,64,81,76,88,86,86,87,87,88,82,136

Foldseek 3Di:
DQVVLVVVCVVVVVDDPVCVVVSVLLVVLLVVLCVVVVHDRPPVSVVDDPVVNVVSVVSSVVVVVVVVVVVVVVDDDDDDDDDDD

Radius of gyration: 16.69 Å; Cα contacts (8 Å, |Δi|>4): 44; chains: 1; bounding box: 58×21×28 Å

Secondary structure (DSSP, 8-state):
--HHHHHHHHHTT-S-HHHHHTHHHHHHHHHHHHHHTT--TTTTGGG--HHHHHHHHHHHHHHHHHHHHTTTTTS----------